Protein AF-I7GKV9-F1 (afdb_monomer)

Foldseek 3Di:
DCFVVPDPDPVDPDRGDDDDDDPDPVVLVVVVVVQVVVVFDDDPNHTDHDDDDDDPVVVVVVVVVVVVVVVCCVVDPPVVVPPPDDDDDD

InterPro domains:
  IPR004244 Transposase, L1 [PTHR11505] (1-70)
  IPR043636 L1 transposable element, RRM domain [PF02994] (1-53)

Organism: Macaca fascicularis (NCBI:txid9541)

Radius of gyration: 20.7 Å; Cα contacts (8 Å, |Δi|>4): 39; chains: 1; bounding box: 35×66×44 Å

Structure (mmCIF, N/CA/C/O backbone):
data_AF-I7GKV9-F1
#
_entry.id   AF-I7GKV9-F1
#
loop_
_atom_site.group_PDB
_atom_site.id
_atom_site.type_symbol
_atom_site.label_atom_id
_atom_site.label_alt_id
_atom_site.label_comp_id
_atom_site.label_asym_id
_atom_site.label_entity_id
_atom_site.label_seq_id
_atom_site.pdbx_PDB_ins_code
_atom_site.Cartn_x
_atom_site.Cartn_y
_atom_site.Cartn_z
_atom_site.occupancy
_atom_site.B_iso_or_equiv
_atom_site.auth_seq_id
_atom_site.auth_comp_id
_atom_site.auth_asym_id
_atom_site.auth_atom_id
_atom_site.pdbx_PDB_model_num
ATOM 1 N N . MET A 1 1 ? -11.627 -12.114 2.851 1.00 53.72 1 MET A N 1
ATOM 2 C CA . MET A 1 1 ? -10.275 -11.534 3.045 1.00 53.72 1 MET A CA 1
ATOM 3 C C . MET A 1 1 ? -9.290 -12.684 3.140 1.00 53.72 1 MET A C 1
ATOM 5 O O . MET A 1 1 ? -9.594 -13.631 3.852 1.00 53.72 1 MET A O 1
ATOM 9 N N . GLN A 1 2 ? -8.170 -12.644 2.417 1.00 59.03 2 GLN A N 1
ATOM 10 C CA . GLN A 1 2 ? -7.163 -13.709 2.459 1.00 59.03 2 GLN A CA 1
ATOM 11 C C . GLN A 1 2 ? -5.964 -13.220 3.282 1.00 59.03 2 GLN A C 1
ATOM 13 O O . GLN A 1 2 ? -5.426 -12.146 3.019 1.00 59.03 2 GLN A O 1
ATOM 18 N N . ARG A 1 3 ? -5.588 -13.966 4.326 1.00 55.47 3 ARG A N 1
ATOM 19 C CA . ARG A 1 3 ? -4.388 -13.680 5.125 1.00 55.47 3 ARG A CA 1
ATOM 20 C C . ARG A 1 3 ? -3.225 -14.476 4.558 1.00 55.47 3 ARG A C 1
ATOM 22 O O . ARG A 1 3 ? -3.372 -15.674 4.321 1.00 55.47 3 ARG A O 1
ATOM 29 N N . THR A 1 4 ? -2.098 -13.808 4.352 1.00 60.62 4 THR A N 1
ATOM 30 C CA . THR A 1 4 ? -0.864 -14.455 3.917 1.00 60.62 4 THR A CA 1
ATOM 31 C C . THR A 1 4 ? 0.148 -14.295 5.047 1.00 60.62 4 THR A C 1
ATOM 33 O O . THR A 1 4 ? 0.558 -13.171 5.333 1.00 60.62 4 THR A O 1
ATOM 36 N N . PRO A 1 5 ? 0.526 -15.381 5.738 1.00 58.19 5 PRO A N 1
ATOM 37 C CA . PRO A 1 5 ? 0.248 -16.782 5.431 1.00 58.19 5 PRO A CA 1
ATOM 38 C C . PRO A 1 5 ? -1.130 -17.260 5.929 1.00 58.19 5 PRO A C 1
ATOM 40 O O . PRO A 1 5 ? -1.660 -16.777 6.926 1.00 58.19 5 PRO A O 1
ATOM 43 N N . ILE A 1 6 ? -1.691 -18.258 5.236 1.00 59.94 6 ILE A N 1
ATOM 44 C CA . ILE A 1 6 ? -2.956 -18.936 5.592 1.00 59.94 6 ILE A CA 1
ATOM 45 C C . ILE A 1 6 ? -2.837 -19.684 6.937 1.00 59.94 6 ILE A C 1
ATOM 47 O O . ILE A 1 6 ? -3.840 -19.964 7.588 1.00 59.94 6 ILE A O 1
ATOM 51 N N . ARG A 1 7 ? -1.606 -19.974 7.378 1.00 59.72 7 ARG A N 1
ATOM 52 C CA . ARG A 1 7 ? -1.280 -20.588 8.670 1.00 59.72 7 ARG A CA 1
ATOM 53 C C . ARG A 1 7 ? -0.486 -19.604 9.529 1.00 59.72 7 ARG A C 1
ATOM 55 O O . ARG A 1 7 ? 0.432 -18.957 9.030 1.00 59.72 7 ARG A O 1
ATOM 62 N N . TYR A 1 8 ? -0.811 -19.527 10.819 1.00 57.53 8 TYR A N 1
ATOM 63 C CA . TYR A 1 8 ? -0.019 -18.785 11.801 1.00 57.53 8 TYR A CA 1
ATOM 64 C C . TYR A 1 8 ? 1.336 -19.491 11.960 1.00 57.53 8 TYR A C 1
ATOM 66 O O . TYR A 1 8 ? 1.421 -20.559 12.560 1.00 57.53 8 TYR A O 1
ATOM 74 N N . SER A 1 9 ? 2.398 -18.945 11.365 1.00 56.06 9 SER A N 1
ATOM 75 C CA . SER A 1 9 ? 3.749 -19.461 11.590 1.00 56.06 9 SER A CA 1
ATOM 76 C C . SER A 1 9 ? 4.261 -18.879 12.910 1.00 56.06 9 SER A C 1
ATOM 78 O O . SER A 1 9 ? 4.403 -17.663 13.021 1.00 56.06 9 SER A O 1
ATOM 80 N N . MET A 1 10 ? 4.571 -19.726 13.896 1.00 59.41 10 MET A N 1
ATOM 81 C CA . MET A 1 10 ? 5.153 -19.292 15.180 1.00 59.41 10 MET A CA 1
ATOM 82 C C . MET A 1 10 ? 6.569 -18.697 15.043 1.00 59.41 10 MET A C 1
ATOM 84 O O . MET A 1 10 ? 7.119 -18.185 16.009 1.00 59.41 10 MET A O 1
ATOM 88 N N . LYS A 1 11 ? 7.174 -18.750 13.846 1.00 66.38 11 LYS A N 1
ATOM 89 C CA . LYS A 1 11 ? 8.532 -18.252 13.576 1.00 66.38 11 LYS A CA 1
ATOM 90 C C . LYS A 1 11 ? 8.605 -16.732 13.368 1.00 66.38 11 LYS A C 1
ATOM 92 O O . LYS A 1 11 ? 9.702 -16.186 13.348 1.00 66.38 11 LYS A O 1
ATOM 97 N N . GLN A 1 12 ? 7.473 -16.046 13.187 1.00 60.78 12 GLN A N 1
ATOM 98 C CA . GLN A 1 12 ? 7.426 -14.605 12.918 1.00 60.78 12 GLN A CA 1
ATOM 99 C C . GLN A 1 12 ? 6.740 -13.874 14.080 1.00 60.78 12 GLN A C 1
ATOM 101 O O . GLN A 1 12 ? 5.550 -14.053 14.313 1.00 60.78 12 GLN A O 1
ATOM 106 N N . SER A 1 13 ? 7.505 -13.053 14.811 1.00 61.44 13 SER A N 1
ATOM 107 C CA . SER A 1 13 ? 7.003 -12.224 15.925 1.00 61.44 13 SER A CA 1
ATOM 108 C C . SER A 1 13 ? 6.125 -11.056 15.439 1.00 61.44 13 SER A C 1
ATOM 110 O O . SER A 1 13 ? 5.266 -10.551 16.161 1.00 61.44 13 SER A O 1
ATOM 112 N N . THR A 1 14 ? 6.287 -10.642 14.177 1.00 67.94 14 THR A N 1
ATOM 113 C CA . THR A 1 14 ? 5.451 -9.615 13.553 1.00 67.94 14 THR A CA 1
ATOM 114 C C . THR A 1 14 ? 4.164 -10.217 12.977 1.00 67.94 14 THR A C 1
ATOM 116 O O . THR A 1 14 ? 4.205 -11.271 12.338 1.00 67.94 14 THR A O 1
ATOM 119 N N . PRO A 1 15 ? 3.006 -9.549 13.141 1.00 75.25 15 PRO A N 1
ATOM 120 C CA . PRO A 1 15 ? 1.781 -9.960 12.465 1.00 75.25 15 PRO A CA 1
ATOM 121 C C . PRO A 1 15 ? 1.988 -10.012 10.944 1.00 75.25 15 PRO A C 1
ATOM 123 O O . PRO A 1 15 ? 2.490 -9.055 10.352 1.00 75.25 15 PRO A O 1
ATOM 126 N N . GLY A 1 16 ? 1.596 -11.121 10.310 1.00 74.69 16 GLY A N 1
ATOM 127 C CA . GLY A 1 16 ? 1.696 -11.293 8.858 1.00 74.69 16 GLY A CA 1
ATOM 128 C C . GLY A 1 16 ? 0.898 -10.245 8.068 1.00 74.69 16 GLY A C 1
ATOM 129 O O . GLY A 1 16 ? -0.061 -9.650 8.567 1.00 74.69 16 GLY A O 1
ATOM 130 N N . HIS A 1 17 ? 1.281 -10.030 6.807 1.00 82.25 17 HIS A N 1
ATOM 131 C CA . HIS A 1 17 ? 0.617 -9.063 5.932 1.00 82.25 17 HIS A CA 1
ATOM 132 C C . HIS A 1 17 ? -0.788 -9.545 5.523 1.00 82.25 17 HIS A C 1
ATOM 134 O O . HIS A 1 17 ? -1.005 -10.702 5.158 1.00 82.25 17 HIS A O 1
ATOM 140 N N . ILE A 1 18 ? -1.770 -8.639 5.546 1.00 83.69 18 ILE A N 1
ATOM 141 C CA . ILE A 1 18 ? -3.134 -8.925 5.079 1.00 83.69 18 ILE A CA 1
ATOM 142 C C . ILE A 1 18 ? -3.249 -8.504 3.615 1.00 83.69 18 ILE A C 1
ATOM 144 O O . ILE A 1 18 ? -3.103 -7.323 3.301 1.00 83.69 18 ILE A O 1
ATOM 148 N N . ILE A 1 19 ? -3.560 -9.452 2.727 1.00 86.12 19 ILE A N 1
ATOM 149 C CA . ILE A 1 19 ? -3.770 -9.162 1.307 1.00 86.12 19 ILE A CA 1
ATOM 150 C C . ILE A 1 19 ? -5.264 -8.950 1.054 1.00 86.12 19 ILE A C 1
ATOM 152 O O . ILE A 1 19 ? -6.096 -9.852 1.186 1.00 86.12 19 ILE A O 1
ATOM 156 N N . ILE A 1 20 ? -5.614 -7.727 0.663 1.00 85.88 20 ILE A 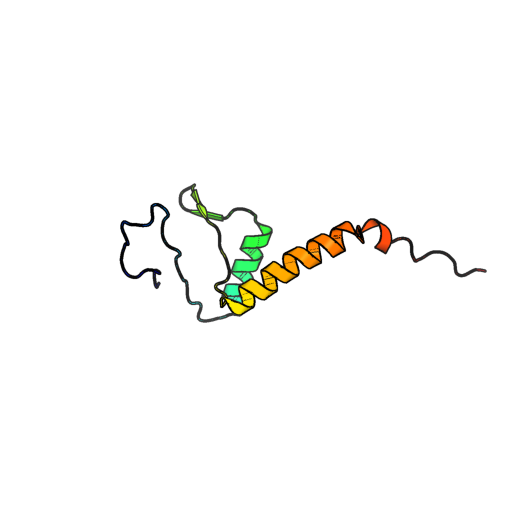N 1
ATOM 157 C CA . ILE A 1 20 ? -6.981 -7.353 0.300 1.00 85.88 20 ILE A CA 1
ATOM 158 C C . ILE A 1 20 ? -7.075 -7.288 -1.223 1.00 85.88 20 ILE A C 1
ATOM 160 O O . ILE A 1 20 ? -6.450 -6.443 -1.865 1.00 85.88 20 ILE A O 1
ATOM 164 N N . ARG A 1 21 ? -7.878 -8.181 -1.807 1.00 88.94 21 ARG A N 1
ATOM 165 C CA . ARG A 1 21 ? -8.199 -8.164 -3.238 1.00 88.94 21 ARG A CA 1
ATOM 166 C C . ARG A 1 21 ? -9.399 -7.246 -3.465 1.00 88.94 21 ARG A C 1
ATOM 168 O O . ARG A 1 21 ? -10.478 -7.502 -2.940 1.00 88.94 21 ARG A O 1
ATOM 175 N N . PHE A 1 22 ? -9.198 -6.177 -4.229 1.00 87.44 22 PHE A N 1
ATOM 176 C CA . PHE A 1 22 ? -10.268 -5.270 -4.644 1.00 87.44 22 PHE A CA 1
ATOM 177 C C . PHE A 1 22 ? -10.842 -5.719 -5.986 1.00 87.44 22 PHE A C 1
ATOM 179 O O . PHE A 1 22 ? -10.084 -6.058 -6.888 1.00 87.44 22 PHE A O 1
ATOM 186 N N . SER A 1 23 ? -12.165 -5.645 -6.142 1.00 92.50 23 SER A N 1
ATOM 187 C CA . SER A 1 23 ? -12.831 -5.877 -7.432 1.00 92.50 23 SER A CA 1
ATOM 188 C C . SER A 1 23 ? -12.585 -4.743 -8.431 1.00 92.50 23 SER A C 1
ATOM 190 O O . SER A 1 23 ? -12.529 -4.974 -9.633 1.00 92.50 23 SER A O 1
ATOM 192 N N . LYS A 1 24 ? -12.414 -3.506 -7.942 1.00 94.56 24 LYS A N 1
ATOM 193 C CA . LYS A 1 24 ? -12.189 -2.309 -8.765 1.00 94.56 24 LYS A CA 1
ATOM 194 C C . LYS A 1 24 ? -10.824 -1.689 -8.469 1.00 94.56 24 LYS A C 1
ATOM 196 O O . LYS A 1 24 ? -10.596 -1.186 -7.366 1.00 94.56 24 LYS A O 1
ATOM 201 N N . VAL A 1 25 ? -9.956 -1.622 -9.481 1.00 89.94 25 VAL A N 1
ATOM 202 C CA . VAL A 1 25 ? -8.613 -1.009 -9.381 1.00 89.94 25 VAL A CA 1
ATOM 203 C C . VAL A 1 25 ? -8.697 0.468 -8.983 1.00 89.94 25 VAL A C 1
ATOM 205 O O . VAL A 1 25 ? -7.969 0.911 -8.098 1.00 89.94 25 VAL A O 1
ATOM 208 N N . LYS A 1 26 ? -9.680 1.202 -9.521 1.00 94.19 26 LYS A N 1
ATOM 209 C CA . LYS A 1 26 ? -9.944 2.611 -9.174 1.00 94.19 26 LYS A CA 1
ATOM 210 C C . LYS A 1 26 ? -10.113 2.834 -7.666 1.00 94.19 26 LYS A C 1
ATOM 212 O O . LYS A 1 26 ? -9.693 3.863 -7.144 1.00 94.19 26 LYS A O 1
ATOM 217 N N . MET A 1 27 ? -10.722 1.882 -6.954 1.00 93.12 27 MET A N 1
ATOM 218 C CA . MET A 1 27 ? -10.9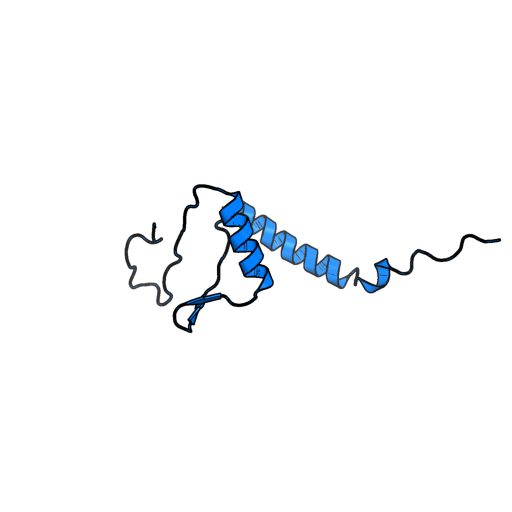28 1.986 -5.506 1.00 93.12 27 MET A CA 1
ATOM 219 C C . MET A 1 27 ? -9.631 1.731 -4.731 1.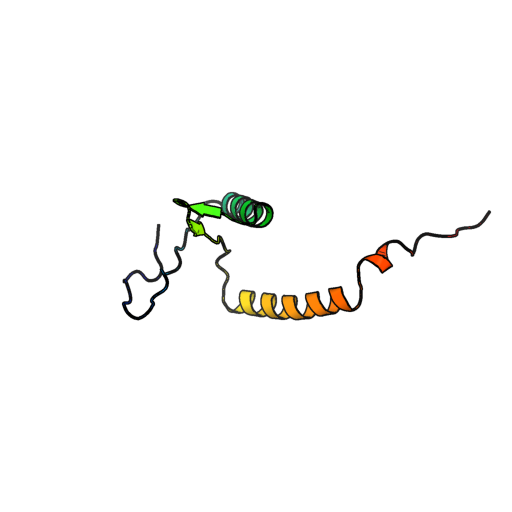00 93.12 27 MET A C 1
ATOM 221 O O . MET A 1 27 ? -9.303 2.502 -3.828 1.00 93.12 27 MET A O 1
ATOM 225 N N . LYS A 1 28 ? -8.857 0.715 -5.140 1.00 90.81 28 LYS A N 1
ATOM 226 C CA . LYS A 1 28 ? -7.515 0.430 -4.601 1.00 90.81 28 LYS A CA 1
ATOM 227 C C . LYS A 1 28 ? -6.605 1.654 -4.724 1.00 90.81 28 LYS A C 1
ATOM 229 O O . LYS A 1 28 ? -5.954 2.040 -3.756 1.00 90.81 28 LYS A O 1
ATOM 234 N N . GLU A 1 29 ? -6.582 2.292 -5.892 1.00 91.56 29 GLU A N 1
ATOM 235 C CA . GLU A 1 29 ? -5.734 3.462 -6.132 1.00 91.56 29 GLU A CA 1
ATOM 236 C C . GLU A 1 29 ? -6.137 4.677 -5.301 1.00 91.56 29 GLU A C 1
ATOM 238 O O . GLU A 1 29 ? -5.268 5.324 -4.720 1.00 91.56 29 GLU A O 1
ATOM 243 N N . LYS A 1 30 ? -7.437 4.980 -5.199 1.00 93.38 30 LYS A N 1
ATOM 244 C CA . LYS A 1 30 ? -7.924 6.082 -4.354 1.00 93.38 30 LYS A CA 1
ATOM 245 C C . LYS A 1 30 ? -7.537 5.884 -2.890 1.00 93.38 30 LYS A C 1
ATOM 247 O O . LYS A 1 30 ? -7.031 6.813 -2.268 1.00 93.38 30 LYS A O 1
ATOM 252 N N . MET A 1 31 ? -7.709 4.669 -2.368 1.00 90.38 31 MET A N 1
ATOM 253 C CA . MET A 1 31 ? -7.333 4.340 -0.992 1.00 90.38 31 MET A CA 1
ATOM 254 C C . MET A 1 31 ? -5.823 4.488 -0.764 1.00 90.38 31 MET A C 1
ATOM 256 O O . MET A 1 31 ? -5.409 5.109 0.209 1.00 90.38 31 MET A O 1
ATOM 260 N N . LEU A 1 32 ? -4.990 3.978 -1.676 1.00 90.75 32 LEU A N 1
ATOM 261 C CA . LEU A 1 32 ? -3.532 4.111 -1.575 1.00 90.75 32 LEU A CA 1
ATOM 262 C C . LEU A 1 32 ? -3.055 5.564 -1.710 1.00 90.75 32 LEU A C 1
ATOM 264 O O . LEU A 1 32 ? -2.069 5.944 -1.083 1.00 90.75 32 LEU A O 1
ATOM 268 N N . ARG A 1 33 ? -3.738 6.389 -2.512 1.00 90.56 33 ARG A N 1
ATOM 269 C CA . ARG A 1 33 ? -3.455 7.830 -2.611 1.00 90.56 33 ARG A CA 1
ATOM 270 C C . ARG A 1 33 ? -3.795 8.551 -1.308 1.00 90.56 33 ARG A C 1
ATOM 272 O O . ARG A 1 33 ? -2.960 9.307 -0.819 1.00 90.56 33 ARG A O 1
ATOM 279 N N . ALA A 1 34 ? -4.952 8.256 -0.714 1.00 89.56 34 ALA A N 1
ATOM 280 C CA . ALA A 1 34 ? -5.322 8.777 0.602 1.00 89.56 34 ALA A CA 1
ATOM 281 C C . ALA A 1 34 ? -4.315 8.343 1.684 1.00 89.56 34 ALA A C 1
ATOM 283 O O . ALA A 1 34 ? -3.871 9.166 2.480 1.00 89.56 34 ALA A O 1
ATOM 284 N N . ALA A 1 35 ? -3.861 7.084 1.636 1.00 88.56 35 ALA A N 1
ATOM 285 C CA . ALA A 1 35 ? -2.820 6.555 2.519 1.00 88.56 35 ALA A CA 1
ATOM 286 C C . ALA A 1 35 ? -1.508 7.338 2.479 1.00 88.56 35 ALA A C 1
ATOM 288 O O . ALA A 1 35 ? -0.894 7.560 3.521 1.00 88.56 35 ALA A O 1
ATOM 289 N N . ARG A 1 36 ? -1.093 7.790 1.294 1.00 85.75 36 ARG A N 1
ATOM 290 C CA . ARG A 1 36 ? 0.123 8.598 1.136 1.00 85.75 36 ARG A CA 1
ATOM 291 C C . ARG A 1 36 ? -0.044 10.025 1.646 1.00 85.75 36 ARG A C 1
ATOM 293 O O . ARG A 1 36 ? 0.902 10.557 2.208 1.00 85.75 36 ARG A O 1
ATOM 300 N N . GLY A 1 37 ? -1.213 10.631 1.440 1.00 83.06 37 GLY A N 1
ATOM 301 C CA . GLY A 1 37 ? -1.468 12.014 1.852 1.00 83.06 37 GLY A CA 1
ATOM 302 C C . GLY A 1 37 ? -1.628 12.180 3.363 1.00 83.06 37 GLY A C 1
ATOM 303 O O . GLY A 1 37 ? -1.180 13.173 3.919 1.00 83.06 37 GLY A O 1
ATOM 304 N N . GLN A 1 38 ? -2.232 11.197 4.035 1.00 82.44 38 GLN A N 1
ATOM 305 C CA . GLN A 1 38 ? -2.582 11.302 5.455 1.00 82.44 38 GLN A CA 1
ATOM 306 C C . GLN A 1 38 ? -1.445 10.877 6.405 1.00 82.44 38 GLN A C 1
ATOM 308 O O . GLN A 1 38 ? -1.537 11.097 7.608 1.00 82.44 38 GLN A O 1
ATOM 313 N N . GLY A 1 39 ? -0.368 10.268 5.888 1.00 70.38 39 GLY A N 1
ATOM 314 C CA . GLY A 1 39 ? 0.849 9.907 6.631 1.00 70.38 39 GLY A CA 1
ATOM 315 C C . GLY A 1 39 ? 0.705 8.726 7.603 1.00 70.38 39 GLY A C 1
ATOM 316 O O . GLY A 1 39 ? 1.562 7.841 7.618 1.00 70.38 39 GLY A O 1
ATOM 317 N N . GLN A 1 40 ? -0.382 8.662 8.377 1.00 76.38 40 GLN A N 1
ATOM 318 C CA . GLN A 1 40 ? -0.616 7.622 9.378 1.00 76.38 40 GLN A CA 1
ATOM 319 C C . GLN A 1 40 ? -2.073 7.147 9.355 1.00 76.38 40 GLN A C 1
ATOM 321 O O . GLN A 1 40 ? -3.004 7.893 9.647 1.00 76.38 40 GLN A O 1
ATOM 326 N N . PHE A 1 41 ? -2.274 5.877 9.005 1.00 82.94 41 PHE A N 1
ATOM 327 C CA . PHE A 1 41 ? -3.552 5.193 9.202 1.00 82.94 41 PHE A CA 1
ATOM 328 C C . PHE A 1 41 ? -3.525 4.543 10.579 1.00 82.94 41 PHE A C 1
ATOM 330 O O . PHE A 1 41 ? -2.508 3.964 10.937 1.00 82.94 41 PHE A O 1
ATOM 337 N N . ALA A 1 42 ? -4.609 4.609 11.351 1.00 87.56 42 ALA A N 1
ATOM 338 C CA . ALA A 1 42 ? -4.688 3.965 12.659 1.00 87.56 42 ALA A CA 1
ATOM 339 C C . ALA A 1 42 ? -5.904 3.040 12.743 1.00 87.56 42 ALA A C 1
ATOM 341 O O . ALA A 1 42 ? -6.997 3.384 12.299 1.00 87.56 42 ALA A O 1
ATOM 342 N N . TYR A 1 43 ? -5.724 1.867 13.341 1.00 85.94 43 TYR A N 1
ATOM 343 C CA . TYR A 1 43 ? -6.808 0.952 13.685 1.00 85.94 43 TYR A CA 1
ATOM 344 C C . TYR A 1 43 ? -6.703 0.612 15.161 1.00 85.94 43 TYR A C 1
ATOM 346 O O . TYR A 1 43 ? -5.659 0.146 15.621 1.00 85.94 43 TYR A O 1
ATOM 354 N N . LYS A 1 44 ? -7.782 0.860 15.910 1.00 91.25 44 LYS A N 1
ATOM 355 C CA . LYS A 1 44 ? -7.813 0.681 17.370 1.00 91.25 44 LYS A CA 1
ATOM 356 C C . LYS A 1 44 ? -6.624 1.366 18.069 1.00 91.25 44 LYS A C 1
ATOM 358 O O . LYS A 1 44 ? -5.968 0.771 18.917 1.00 91.25 44 LYS A O 1
ATOM 363 N N . GLY A 1 45 ? -6.302 2.588 17.639 1.00 88.75 45 GLY A N 1
ATOM 364 C CA . GLY A 1 45 ? -5.191 3.380 18.181 1.00 88.75 45 GLY A CA 1
ATOM 365 C C . GLY A 1 45 ? -3.787 2.924 17.764 1.00 88.75 45 GLY A C 1
ATOM 366 O O . GLY A 1 45 ? -2.815 3.548 18.170 1.00 88.75 45 GLY A O 1
ATOM 367 N N . LYS A 1 46 ? -3.646 1.870 16.946 1.00 88.25 46 LYS A N 1
ATOM 368 C CA . LYS A 1 46 ? -2.343 1.391 16.460 1.00 88.25 46 LYS A CA 1
ATOM 369 C C . LYS A 1 46 ? -2.094 1.839 15.021 1.00 88.25 46 LYS A C 1
ATOM 371 O O . LYS A 1 46 ? -2.988 1.651 14.191 1.00 88.25 46 LYS A O 1
ATOM 376 N N . PRO A 1 47 ? -0.907 2.378 14.693 1.00 87.56 47 PRO A N 1
ATOM 377 C CA . PRO A 1 47 ? -0.590 2.767 13.329 1.00 87.56 47 PRO A CA 1
ATOM 378 C C . PRO A 1 47 ? -0.524 1.537 12.411 1.00 87.56 47 PRO A C 1
ATOM 380 O O . PRO A 1 47 ? 0.047 0.502 12.753 1.00 87.56 47 PRO A O 1
ATOM 383 N N . ILE A 1 48 ? -1.104 1.665 11.224 1.00 88.62 48 ILE A N 1
ATOM 384 C CA . ILE A 1 48 ? -1.151 0.677 10.150 1.00 88.62 48 ILE A CA 1
ATOM 385 C C . ILE A 1 48 ? -0.592 1.315 8.882 1.00 88.62 48 ILE A C 1
ATOM 387 O O . ILE A 1 48 ? -0.816 2.489 8.590 1.00 88.62 48 ILE A O 1
ATOM 391 N N . ARG A 1 49 ? 0.128 0.511 8.098 1.00 87.75 49 ARG A N 1
ATOM 392 C CA . ARG A 1 49 ? 0.671 0.905 6.798 1.00 87.75 49 ARG A CA 1
ATOM 393 C C . ARG A 1 49 ? -0.099 0.193 5.694 1.00 87.75 49 ARG A C 1
ATOM 395 O O . ARG A 1 49 ? -0.246 -1.026 5.728 1.00 87.75 49 ARG A O 1
ATOM 402 N N . LEU A 1 50 ? -0.572 0.959 4.715 1.00 89.19 50 LEU A N 1
ATOM 403 C CA . LEU A 1 50 ? -1.207 0.434 3.510 1.00 89.19 50 LEU A CA 1
ATOM 404 C C . LEU A 1 50 ? -0.226 0.551 2.343 1.00 89.19 50 LEU A C 1
ATOM 406 O O . LEU A 1 50 ? 0.179 1.653 1.974 1.00 89.19 50 LEU A O 1
ATOM 410 N N . THR A 1 51 ? 0.132 -0.586 1.752 1.00 88.06 51 THR A N 1
ATOM 411 C CA . THR A 1 51 ? 1.094 -0.666 0.645 1.00 88.06 51 THR A CA 1
ATOM 412 C C . THR A 1 51 ? 0.478 -1.432 -0.519 1.00 88.06 51 THR A C 1
ATOM 414 O O . THR A 1 51 ? -0.335 -2.335 -0.327 1.00 88.06 51 THR A O 1
ATOM 417 N N . ALA A 1 52 ? 0.844 -1.060 -1.746 1.00 89.38 52 ALA A N 1
ATOM 418 C CA . ALA A 1 52 ? 0.467 -1.831 -2.922 1.00 89.38 52 ALA A CA 1
ATOM 419 C C . ALA A 1 52 ? 1.236 -3.158 -2.949 1.00 89.38 52 ALA A C 1
ATOM 421 O O . ALA A 1 52 ? 2.461 -3.149 -2.873 1.00 89.38 52 ALA A O 1
ATOM 422 N N . ASP A 1 53 ? 0.516 -4.265 -3.111 1.00 87.88 53 ASP A N 1
ATOM 423 C CA . ASP A 1 53 ? 1.115 -5.557 -3.440 1.00 87.88 53 ASP A CA 1
ATOM 424 C C . ASP A 1 53 ? 1.584 -5.531 -4.902 1.00 87.88 53 ASP A C 1
ATOM 426 O O . ASP A 1 53 ? 0.774 -5.285 -5.807 1.00 87.88 53 ASP A O 1
ATOM 430 N N . LEU A 1 54 ? 2.894 -5.670 -5.104 1.00 88.81 54 LEU A N 1
ATOM 431 C CA . LEU A 1 54 ? 3.583 -5.599 -6.392 1.00 88.81 54 LEU A CA 1
ATOM 432 C C . LEU A 1 54 ? 4.510 -6.812 -6.518 1.00 88.81 54 LEU A C 1
ATOM 434 O O . LEU A 1 54 ? 5.088 -7.229 -5.512 1.00 88.81 54 LEU A O 1
ATOM 438 N N . PRO A 1 55 ? 4.694 -7.354 -7.733 1.00 87.50 55 PRO A N 1
ATOM 439 C CA . PRO A 1 55 ? 5.604 -8.470 -7.943 1.00 87.50 55 PRO A CA 1
ATOM 440 C C . PRO A 1 55 ? 7.048 -8.056 -7.639 1.00 87.50 55 PRO A C 1
ATOM 442 O O . PRO A 1 55 ? 7.412 -6.878 -7.725 1.00 87.50 55 PRO A O 1
ATOM 445 N N . ALA A 1 56 ? 7.872 -9.044 -7.289 1.00 88.50 56 ALA A N 1
ATOM 446 C CA . ALA A 1 56 ? 9.241 -8.825 -6.828 1.00 88.50 56 ALA A CA 1
ATOM 447 C C . ALA A 1 56 ? 10.093 -8.050 -7.848 1.00 88.50 56 ALA A C 1
ATOM 449 O O . ALA A 1 56 ? 10.805 -7.124 -7.469 1.00 88.50 56 ALA A O 1
ATOM 450 N N . GLU A 1 57 ? 9.937 -8.354 -9.135 1.00 90.19 57 GLU A N 1
ATOM 451 C CA . GLU A 1 57 ? 10.626 -7.673 -10.235 1.00 90.19 57 GLU A CA 1
ATOM 452 C C . GLU A 1 57 ? 10.288 -6.173 -10.289 1.00 90.19 57 GLU A C 1
ATOM 454 O O . GLU A 1 57 ? 11.171 -5.318 -10.293 1.00 90.19 57 GLU A O 1
ATOM 459 N N . THR A 1 58 ? 9.001 -5.817 -10.201 1.00 90.31 58 THR A N 1
ATOM 460 C CA . THR A 1 58 ? 8.576 -4.407 -10.153 1.00 90.31 58 THR A CA 1
ATOM 461 C C . THR A 1 58 ? 9.039 -3.706 -8.874 1.00 90.31 58 THR A C 1
ATOM 463 O O . THR A 1 58 ? 9.310 -2.502 -8.886 1.00 90.31 58 THR A O 1
ATOM 466 N N . LEU A 1 59 ? 9.118 -4.426 -7.750 1.00 89.56 59 LEU A N 1
ATOM 467 C CA . LEU A 1 59 ? 9.652 -3.871 -6.505 1.00 89.56 59 LEU A CA 1
ATOM 468 C C . LEU A 1 59 ? 11.144 -3.560 -6.617 1.00 89.56 59 LEU A C 1
ATOM 470 O O . LEU A 1 59 ? 11.573 -2.546 -6.068 1.00 89.56 59 LEU A O 1
ATOM 474 N N . GLN A 1 60 ? 11.910 -4.389 -7.323 1.00 89.06 60 GLN A N 1
ATOM 475 C CA . GLN A 1 60 ? 13.338 -4.175 -7.534 1.00 89.06 60 GLN A CA 1
ATOM 476 C C . GLN A 1 60 ? 13.591 -2.926 -8.380 1.00 89.06 60 GLN A C 1
ATOM 478 O O . GLN A 1 60 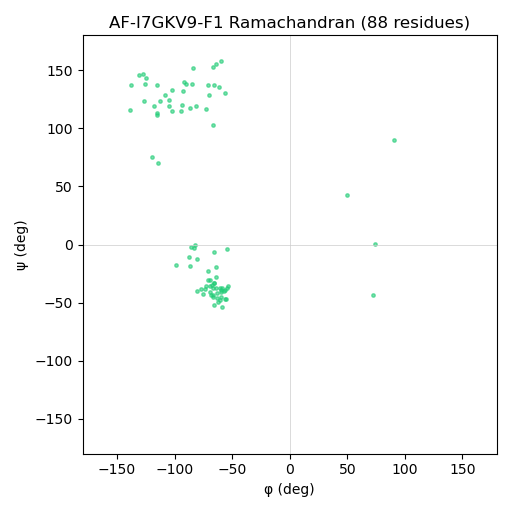? 14.217 -1.990 -7.889 1.00 89.06 60 GLN A O 1
ATOM 483 N N . VAL A 1 61 ? 12.940 -2.819 -9.544 1.00 90.69 61 VAL A N 1
ATOM 484 C CA . VAL A 1 61 ? 13.024 -1.626 -10.411 1.00 90.69 61 VAL A CA 1
ATOM 485 C C . VAL A 1 61 ? 12.654 -0.341 -9.654 1.00 90.69 61 VAL A C 1
ATOM 487 O O . VAL A 1 61 ? 13.271 0.706 -9.840 1.00 90.69 61 VAL A O 1
ATOM 490 N N . ARG A 1 62 ? 11.669 -0.396 -8.744 1.00 87.25 62 ARG A N 1
ATOM 491 C CA . ARG A 1 62 ? 11.294 0.756 -7.901 1.00 87.25 62 ARG A CA 1
ATOM 492 C C . ARG A 1 62 ? 12.347 1.135 -6.864 1.00 87.25 62 ARG A C 1
ATOM 494 O O . ARG A 1 62 ? 12.459 2.319 -6.551 1.00 87.25 62 ARG A O 1
ATOM 501 N N . ARG A 1 63 ? 13.058 0.164 -6.288 1.00 88.12 63 ARG A N 1
ATOM 502 C CA . ARG A 1 63 ? 14.155 0.433 -5.343 1.00 88.12 63 ARG A CA 1
ATOM 503 C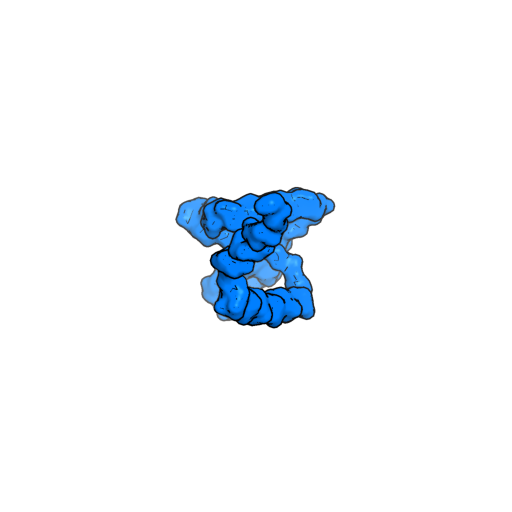 C . ARG A 1 63 ? 15.325 1.081 -6.070 1.00 88.12 63 ARG A C 1
ATOM 505 O O . ARG A 1 63 ? 15.819 2.099 -5.595 1.00 88.12 63 ARG A O 1
ATOM 512 N N . ASP A 1 64 ? 15.662 0.563 -7.245 1.00 87.50 64 ASP A N 1
ATOM 513 C CA . ASP A 1 64 ? 16.727 1.102 -8.094 1.00 87.50 64 ASP A CA 1
ATOM 514 C C . ASP A 1 64 ? 16.388 2.527 -8.554 1.00 87.50 64 ASP A C 1
ATOM 516 O O . ASP A 1 64 ? 17.210 3.441 -8.460 1.00 87.50 64 ASP A O 1
ATOM 520 N N . TRP A 1 65 ? 15.125 2.766 -8.930 1.00 86.00 65 TRP A N 1
ATOM 521 C CA . TRP A 1 65 ? 14.624 4.116 -9.186 1.00 86.00 65 TRP A CA 1
ATOM 522 C C . TRP A 1 65 ? 14.709 5.025 -7.955 1.00 86.00 65 TRP A C 1
ATOM 524 O O . TRP A 1 65 ? 15.017 6.204 -8.090 1.00 86.00 65 TRP A O 1
ATOM 534 N N . GLY A 1 66 ? 14.469 4.507 -6.749 1.00 83.56 66 GLY A N 1
ATOM 535 C CA . GLY A 1 66 ? 14.633 5.256 -5.500 1.00 83.56 66 GLY A CA 1
ATOM 536 C C . GLY A 1 66 ? 16.048 5.820 -5.346 1.00 83.56 66 GLY A C 1
ATOM 537 O O . GLY A 1 66 ? 16.210 7.015 -5.086 1.00 83.56 66 GLY A O 1
ATOM 538 N N . THR A 1 67 ? 17.065 4.998 -5.600 1.00 79.00 67 THR A N 1
ATOM 539 C CA . THR A 1 67 ? 18.478 5.406 -5.573 1.00 79.00 67 THR A CA 1
ATOM 540 C C . THR A 1 67 ? 18.772 6.482 -6.620 1.00 79.00 67 THR A C 1
ATOM 542 O O . THR A 1 67 ? 19.281 7.551 -6.276 1.00 79.00 67 THR A O 1
ATOM 545 N N . ASN A 1 68 ? 18.348 6.265 -7.868 1.00 77.56 68 ASN A N 1
ATOM 546 C CA . ASN A 1 68 ? 18.540 7.231 -8.957 1.00 77.56 68 ASN A CA 1
ATOM 547 C C . ASN A 1 68 ? 17.779 8.544 -8.718 1.00 77.56 68 ASN A C 1
ATOM 549 O O . ASN A 1 68 ? 18.290 9.625 -8.988 1.00 77.56 68 ASN A O 1
ATOM 553 N N . SER A 1 69 ? 16.573 8.478 -8.154 1.00 74.69 69 SER A N 1
ATOM 554 C CA . SER A 1 69 ? 15.772 9.664 -7.831 1.00 74.69 69 SER A CA 1
ATOM 555 C C . SER A 1 69 ? 16.393 10.492 -6.709 1.00 74.69 69 SER A C 1
ATOM 557 O O . SER A 1 69 ? 16.327 11.718 -6.740 1.00 74.69 69 SER A O 1
ATOM 559 N N . THR A 1 70 ? 17.038 9.839 -5.739 1.00 76.75 70 THR A N 1
ATOM 560 C CA . THR A 1 70 ? 17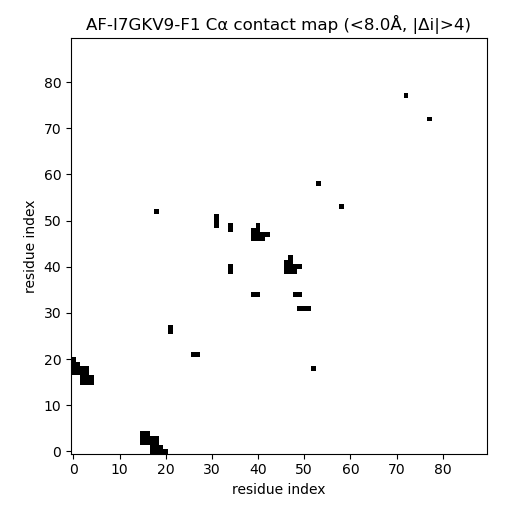.757 10.525 -4.661 1.00 76.75 70 THR A CA 1
ATOM 561 C C . THR A 1 70 ? 18.994 11.224 -5.218 1.00 76.75 70 THR A C 1
ATOM 563 O O . THR A 1 70 ? 19.245 12.373 -4.861 1.00 76.75 70 THR A O 1
ATOM 566 N N . PHE A 1 71 ? 19.713 10.571 -6.140 1.00 78.06 71 PHE A N 1
ATOM 567 C CA . PHE A 1 71 ? 20.822 11.173 -6.882 1.00 78.06 71 PHE A CA 1
ATOM 568 C C . PHE A 1 71 ? 20.365 12.403 -7.677 1.00 78.06 71 PHE A C 1
ATOM 570 O O . PHE A 1 71 ? 20.874 13.492 -7.440 1.00 78.06 71 PHE A O 1
ATOM 577 N N . LEU A 1 72 ? 19.331 12.277 -8.516 1.00 77.31 72 LEU A N 1
ATOM 578 C CA . LEU A 1 72 ? 18.784 13.400 -9.289 1.00 77.31 72 LEU A CA 1
ATOM 579 C C . LEU A 1 72 ? 18.289 14.548 -8.397 1.00 77.31 72 LEU A C 1
ATOM 581 O O . LEU A 1 72 ? 18.482 15.710 -8.731 1.00 77.31 72 LEU A O 1
ATOM 585 N N . ARG A 1 73 ? 17.684 14.244 -7.243 1.00 76.06 73 ARG A N 1
ATOM 586 C CA . ARG A 1 73 ? 17.226 15.252 -6.273 1.00 76.06 73 ARG A CA 1
ATOM 587 C C . ARG A 1 73 ? 18.379 15.979 -5.578 1.00 76.06 73 ARG A C 1
ATOM 589 O O . ARG A 1 73 ? 18.203 17.123 -5.164 1.00 76.06 73 ARG A O 1
ATOM 596 N N . LYS A 1 74 ? 19.513 15.302 -5.390 1.00 78.69 74 LYS A N 1
ATOM 597 C CA . LYS A 1 74 ? 20.723 15.861 -4.778 1.00 78.69 74 LYS A CA 1
ATOM 598 C C . LYS A 1 74 ? 21.524 16.691 -5.784 1.00 78.69 74 LYS A C 1
ATOM 600 O O . LYS A 1 74 ? 22.014 17.749 -5.411 1.00 78.69 74 LYS A O 1
ATOM 605 N N . GLU A 1 75 ? 21.611 16.221 -7.026 1.00 78.38 75 GLU A N 1
ATOM 606 C CA . GLU A 1 75 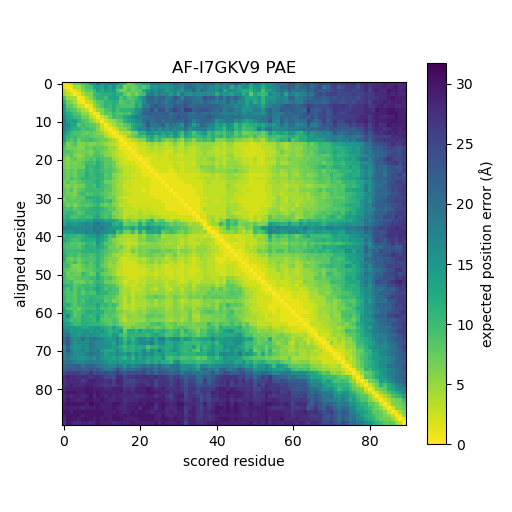? 22.357 16.860 -8.115 1.00 78.38 75 GLU A CA 1
ATOM 607 C C . GLU A 1 75 ? 21.608 18.066 -8.703 1.00 78.38 75 GLU A C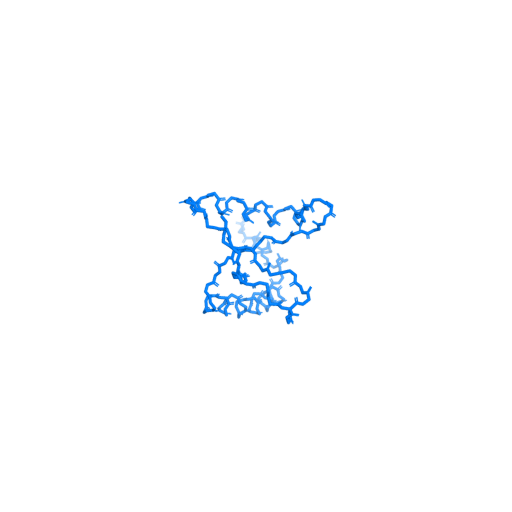 1
ATOM 609 O O . GLU A 1 75 ? 22.199 19.105 -8.983 1.00 78.38 75 GLU A O 1
ATOM 614 N N . PHE A 1 76 ? 20.281 17.969 -8.821 1.00 71.06 76 PHE A N 1
ATOM 615 C CA . PHE A 1 76 ? 19.419 19.045 -9.308 1.00 71.06 76 PHE A CA 1
ATOM 616 C C . PHE A 1 76 ? 18.405 19.447 -8.229 1.00 71.06 76 PHE A C 1
ATOM 618 O O . PHE A 1 76 ? 17.221 19.096 -8.314 1.00 71.06 76 PHE A O 1
ATOM 625 N N . PRO A 1 77 ? 18.828 20.186 -7.185 1.00 68.00 77 PRO A N 1
ATOM 626 C CA . PRO A 1 77 ? 17.894 20.739 -6.220 1.00 68.00 77 PRO A CA 1
ATOM 627 C C . PRO A 1 77 ? 16.945 21.707 -6.940 1.00 68.00 77 PRO A C 1
ATOM 629 O O . PRO A 1 77 ? 17.359 22.545 -7.741 1.00 68.00 77 PRO A O 1
ATOM 632 N N . THR A 1 78 ? 15.649 21.606 -6.638 1.00 60.44 78 THR A N 1
ATOM 633 C CA . THR A 1 78 ? 14.531 22.349 -7.259 1.00 60.44 78 THR A CA 1
ATOM 634 C C . THR A 1 78 ? 14.659 23.883 -7.245 1.00 60.44 78 THR A C 1
ATOM 636 O O . THR A 1 78 ? 13.822 24.559 -7.834 1.00 60.44 78 THR A O 1
ATOM 639 N N . GLN A 1 79 ? 15.705 24.444 -6.628 1.00 56.69 79 GLN A N 1
ATOM 640 C CA . GLN A 1 79 ? 16.097 25.854 -6.754 1.00 56.69 79 GLN A CA 1
ATOM 641 C C . GLN A 1 79 ? 16.517 26.242 -8.181 1.00 56.69 79 GLN A C 1
ATOM 643 O O . GLN A 1 79 ? 16.290 27.379 -8.583 1.00 56.69 79 GLN A O 1
ATOM 648 N N . ASN A 1 80 ? 17.039 25.305 -8.979 1.00 55.09 80 ASN A N 1
ATOM 649 C CA . ASN A 1 80 ? 17.541 25.602 -10.328 1.00 55.09 80 ASN A CA 1
ATOM 650 C C . ASN A 1 80 ? 16.456 25.573 -11.422 1.00 55.09 80 ASN A C 1
ATOM 652 O O . ASN A 1 80 ? 16.751 25.842 -12.581 1.00 55.09 80 ASN A O 1
ATOM 656 N N . PHE A 1 81 ? 15.200 25.253 -11.085 1.00 53.25 81 PHE A N 1
ATOM 657 C CA . PHE A 1 81 ? 14.119 25.149 -12.076 1.00 53.25 81 PHE A CA 1
ATOM 658 C C . PHE A 1 81 ? 13.429 26.495 -12.373 1.00 53.25 81 PHE A C 1
ATOM 660 O O . PHE A 1 81 ? 12.773 26.633 -13.399 1.00 53.25 81 PHE A O 1
ATOM 667 N N . ILE A 1 82 ? 13.581 27.501 -11.501 1.00 55.03 82 ILE A N 1
ATOM 668 C CA . ILE A 1 82 ? 12.880 28.797 -11.626 1.00 55.03 82 ILE A CA 1
ATOM 669 C C . ILE A 1 82 ? 13.764 29.894 -12.256 1.00 55.03 82 ILE A C 1
ATOM 671 O O . ILE A 1 82 ? 13.244 30.879 -12.771 1.00 55.03 82 ILE A O 1
ATOM 675 N N . SER A 1 83 ? 15.091 29.737 -12.302 1.00 52.50 83 SER A N 1
ATOM 676 C CA . SER A 1 83 ? 16.000 30.819 -12.727 1.00 52.50 83 SER A CA 1
ATOM 677 C C . SER A 1 83 ? 16.191 30.976 -14.246 1.00 52.50 83 SER A C 1
ATOM 679 O O . SER A 1 83 ? 16.854 31.917 -14.674 1.00 52.50 83 SER A O 1
ATOM 681 N N . GLY A 1 84 ? 15.596 30.111 -15.077 1.00 54.25 84 GLY A N 1
ATOM 682 C CA . GLY A 1 84 ? 15.785 30.115 -16.537 1.00 54.25 84 GLY A CA 1
ATOM 683 C C . GLY A 1 84 ? 14.932 31.113 -17.334 1.00 54.25 84 GLY A C 1
ATOM 684 O O . GLY A 1 84 ? 15.038 31.154 -18.555 1.00 54.25 84 GLY A O 1
ATOM 685 N N . GLN A 1 85 ? 14.072 31.906 -16.689 1.00 53.66 85 GLN A N 1
ATOM 686 C CA . GLN A 1 85 ? 13.191 32.871 -17.361 1.00 53.66 85 GLN A CA 1
ATOM 687 C C . GLN A 1 85 ? 13.568 34.304 -16.971 1.00 53.66 85 GLN A C 1
ATOM 689 O O . GLN A 1 85 ? 12.826 34.981 -16.266 1.00 53.66 85 GLN A O 1
ATOM 694 N N . THR A 1 86 ? 14.720 34.796 -17.430 1.00 51.72 86 THR A N 1
ATOM 695 C CA . THR A 1 86 ? 14.910 36.247 -17.573 1.00 51.72 86 THR A CA 1
ATOM 696 C C . THR A 1 86 ? 15.614 36.578 -18.886 1.00 51.72 86 THR A C 1
ATOM 698 O O . THR A 1 86 ? 16.613 35.961 -19.239 1.00 51.72 86 THR A O 1
ATOM 701 N N . LYS A 1 87 ? 15.094 37.634 -19.528 1.00 51.34 87 LYS A N 1
ATOM 702 C CA . LYS A 1 87 ? 15.646 38.437 -20.634 1.00 51.34 87 LYS A CA 1
ATOM 703 C C . LYS A 1 87 ? 15.309 37.992 -22.064 1.00 51.34 87 LYS A C 1
ATOM 705 O O . LYS A 1 87 ? 16.092 37.339 -22.741 1.00 51.34 87 LYS A O 1
ATOM 710 N N . LEU A 1 88 ? 14.198 38.534 -22.568 1.00 48.44 88 LEU A N 1
ATOM 711 C CA . LEU A 1 88 ? 14.121 39.035 -23.942 1.00 48.44 88 LEU A CA 1
ATOM 712 C C . LEU A 1 88 ? 13.950 40.560 -23.878 1.00 48.44 88 LEU A C 1
ATOM 714 O O . LEU A 1 88 ? 13.082 41.070 -23.173 1.00 48.44 88 LEU A O 1
ATOM 718 N N . HIS A 1 89 ? 14.884 41.241 -24.537 1.00 47.06 89 HIS A N 1
ATOM 719 C CA . HIS A 1 89 ? 15.107 42.683 -24.570 1.00 47.06 89 HIS A CA 1
ATOM 720 C C . HIS A 1 89 ? 13.975 43.459 -25.269 1.00 47.06 89 HIS A C 1
ATOM 722 O O . HIS A 1 89 ? 13.359 42.949 -26.206 1.00 47.06 89 HIS A O 1
ATOM 728 N N . LYS A 1 90 ? 13.787 44.722 -24.870 1.00 54.22 90 LYS A N 1
ATOM 729 C CA . LYS A 1 90 ? 13.359 45.817 -25.750 1.00 54.22 90 LYS A CA 1
ATOM 730 C C . LYS A 1 90 ? 14.391 46.929 -25.658 1.00 54.22 90 LYS A C 1
ATOM 732 O O . LYS A 1 90 ? 14.944 47.090 -24.546 1.00 54.22 90 LYS A O 1
#

Sequence (90 aa):
MQRTPIRYSMKQSTPGHIIIRFSKVKMKEKMLRAARGQGQFAYKGKPIRLTADLPAETLQVRRDWGTNSTFLRKEFPTQNFISGQTKLHK

Nearest PDB structures (foldseek):
  2ykq-assembly1_B  TM=8.666E-01  e=3.817E-04  Homo sapiens
  2yko-assembly1_B  TM=8.832E-01  e=4.758E-04  Homo sapiens

Secondary structure (DSSP, 8-state):
-EESSSS--TT-SSPPPEE---S-HHHHHHHHHHHHHHS-EEETTEEE-------HHHHHHHHHHHHHHHHHHHHS-GGGGSTT------

Mean predicted aligned error: 12.63 Å

pLDDT: mean 76.75, std 14.4, range [47.06, 94.56]

Solvent-accessible surface area (backbone atoms only — not comparable to full-atom values): 6046 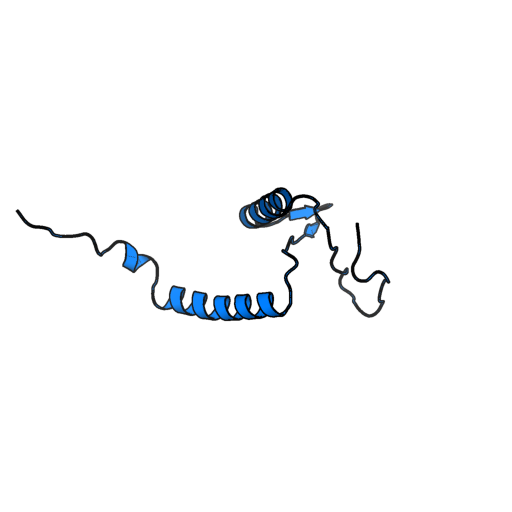Å² total; per-residue (Å²): 130,53,52,49,62,88,58,91,58,91,87,53,92,62,83,67,58,75,51,78,87,68,95,47,67,71,57,54,51,52,53,50,51,51,49,64,75,62,74,68,45,68,57,97,88,40,81,50,86,80,76,85,92,69,58,70,69,63,51,47,60,50,53,56,46,49,56,52,50,52,49,50,49,68,77,55,48,78,78,71,74,70,73,81,81,77,87,83,85,131